Protein AF-A0A9P0QS42-F1 (afdb_monomer_lite)

pLDDT: mean 79.2, std 12.6, range [43.84, 91.0]

Sequence (79 aa):
MSSIIFKAPVTGLLAGLALPPLITKLLLQPAIIQSKYDEIDSLKHEVDYAGWKVRTMEEGYGLQEAEVYVPSSYHEGHH

Secondary structure (DSSP, 8-state):
--SSTTHHHHHHHHHHHHHHHHHIIIIIHHHHHHHHHHHHHHHHHHHHHHHHHHHHHHHHTT--TTTS---THHHHT--

Foldseek 3Di:
DPDPVVPVVVVVVVCVVPVVVVCCVPPVVVVVVVVVVVVVVVVLVVQQVVLVVQQVVCVVVVHDPVPGRDGPVNVVVVD

Organism: NCBI:txid45579

Radius of gyration: 27.73 Å; chains: 1; bounding box: 71×17×64 Å

Structure (mmCIF, N/CA/C/O backbone):
data_AF-A0A9P0QS42-F1
#
_entry.id   AF-A0A9P0QS42-F1
#
loop_
_atom_site.group_PDB
_atom_site.id
_atom_site.type_symbol
_atom_site.label_atom_id
_atom_site.label_alt_id
_atom_site.label_comp_id
_atom_site.label_asym_id
_atom_site.label_entity_id
_atom_site.label_seq_id
_atom_site.pdbx_PDB_ins_code
_atom_site.Cartn_x
_atom_site.Cartn_y
_atom_site.Cartn_z
_atom_site.occupancy
_atom_site.B_iso_or_equiv
_atom_site.auth_seq_id
_atom_site.auth_comp_id
_atom_site.auth_asym_id
_atom_site.auth_atom_id
_atom_site.pdbx_PDB_model_num
ATOM 1 N N . MET A 1 1 ? 43.161 -8.442 -37.631 1.00 44.12 1 MET A N 1
ATOM 2 C CA . MET A 1 1 ? 42.501 -8.638 -36.319 1.00 44.12 1 MET A CA 1
ATOM 3 C C . MET A 1 1 ? 42.065 -7.282 -35.751 1.00 44.12 1 MET A C 1
ATOM 5 O O . MET A 1 1 ? 42.770 -6.731 -34.926 1.00 44.12 1 MET A O 1
ATOM 9 N N . SER A 1 2 ? 40.956 -6.694 -36.225 1.00 51.12 2 SER A N 1
ATOM 10 C CA . SER A 1 2 ? 40.492 -5.364 -35.756 1.00 51.12 2 SER A CA 1
ATOM 11 C C . SER A 1 2 ? 38.959 -5.216 -35.775 1.00 51.12 2 SER A C 1
ATOM 13 O O . SER A 1 2 ? 38.419 -4.162 -36.078 1.00 51.1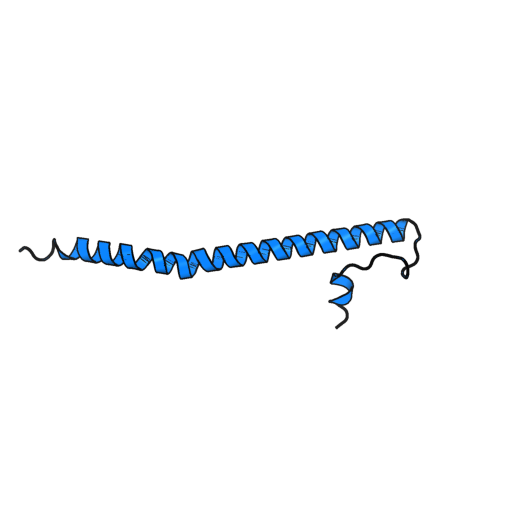2 2 SER A O 1
ATOM 15 N N . SER A 1 3 ? 38.215 -6.296 -35.516 1.00 54.72 3 SER A N 1
ATOM 16 C CA . SER A 1 3 ? 36.737 -6.259 -35.492 1.00 54.72 3 SER A CA 1
ATOM 17 C C . SER A 1 3 ? 36.131 -6.613 -34.133 1.00 54.72 3 SER A C 1
ATOM 19 O O . SER A 1 3 ? 34.929 -6.453 -33.936 1.00 54.72 3 SER A O 1
ATOM 21 N N . ILE A 1 4 ? 36.948 -7.076 -33.183 1.00 55.38 4 ILE A N 1
ATOM 22 C CA . ILE A 1 4 ? 36.481 -7.532 -31.866 1.00 55.38 4 ILE A CA 1
ATOM 23 C C . ILE A 1 4 ? 36.401 -6.357 -30.874 1.00 55.38 4 ILE A C 1
ATOM 25 O O . ILE A 1 4 ? 35.512 -6.327 -30.031 1.00 55.38 4 ILE A O 1
ATOM 29 N N . ILE A 1 5 ? 37.247 -5.332 -31.037 1.00 56.00 5 ILE A N 1
ATOM 30 C CA . ILE A 1 5 ? 37.329 -4.190 -30.108 1.00 56.00 5 ILE A CA 1
ATOM 31 C C . ILE A 1 5 ? 36.152 -3.208 -30.289 1.00 56.00 5 ILE A C 1
ATOM 33 O O . ILE A 1 5 ? 35.699 -2.611 -29.321 1.00 56.00 5 ILE A O 1
ATOM 37 N N . PHE A 1 6 ? 35.578 -3.094 -31.494 1.00 52.66 6 PHE A N 1
ATOM 38 C CA . PHE A 1 6 ? 34.450 -2.185 -31.768 1.00 52.66 6 PHE A CA 1
ATOM 39 C C . PHE A 1 6 ? 33.064 -2.742 -31.401 1.00 52.66 6 PHE A C 1
ATOM 41 O O . PHE A 1 6 ? 32.118 -1.969 -31.274 1.00 52.66 6 PHE A O 1
ATOM 48 N N . LYS A 1 7 ? 32.910 -4.060 -31.207 1.00 55.81 7 LYS A N 1
ATOM 49 C CA . LYS A 1 7 ? 31.599 -4.662 -30.894 1.00 55.81 7 LYS A CA 1
ATOM 50 C C . LYS A 1 7 ? 31.170 -4.439 -29.441 1.00 55.81 7 LYS A C 1
ATOM 52 O O . LYS A 1 7 ? 30.014 -4.107 -29.207 1.00 55.81 7 LYS A O 1
ATOM 57 N N . ALA A 1 8 ? 32.098 -4.558 -28.491 1.00 60.44 8 ALA A N 1
ATOM 58 C CA . ALA A 1 8 ? 31.833 -4.401 -27.059 1.00 60.44 8 ALA A CA 1
ATOM 59 C C . ALA A 1 8 ? 31.291 -3.010 -26.636 1.00 60.44 8 ALA A C 1
ATOM 61 O O . ALA A 1 8 ? 30.315 -2.967 -25.880 1.00 60.44 8 ALA A O 1
ATOM 62 N N . PRO A 1 9 ? 31.838 -1.868 -27.111 1.00 66.12 9 PRO A N 1
ATOM 63 C CA . PRO A 1 9 ? 31.328 -0.553 -26.718 1.00 66.12 9 PRO A CA 1
ATOM 64 C C . PRO A 1 9 ? 29.941 -0.266 -27.299 1.00 66.12 9 PRO A C 1
ATOM 66 O O . PRO A 1 9 ? 29.106 0.304 -26.606 1.00 66.12 9 PRO A O 1
ATOM 69 N N . VAL A 1 10 ? 29.651 -0.712 -28.526 1.00 72.88 10 VAL A N 1
ATOM 70 C CA . VAL A 1 10 ? 28.336 -0.514 -29.162 1.00 72.88 10 VAL A CA 1
ATOM 71 C C . VAL A 1 10 ? 27.254 -1.316 -28.441 1.00 72.88 10 VAL A C 1
ATOM 73 O O . VAL A 1 10 ? 26.178 -0.787 -28.169 1.00 72.88 10 VAL A O 1
ATOM 76 N N . THR A 1 11 ? 27.540 -2.562 -28.054 1.00 72.25 11 THR A N 1
ATOM 77 C CA . THR A 1 11 ? 26.606 -3.358 -27.244 1.00 72.25 11 THR A CA 1
ATOM 78 C C . THR A 1 11 ? 26.393 -2.764 -25.854 1.00 72.25 11 THR A C 1
ATOM 80 O O . THR A 1 11 ? 25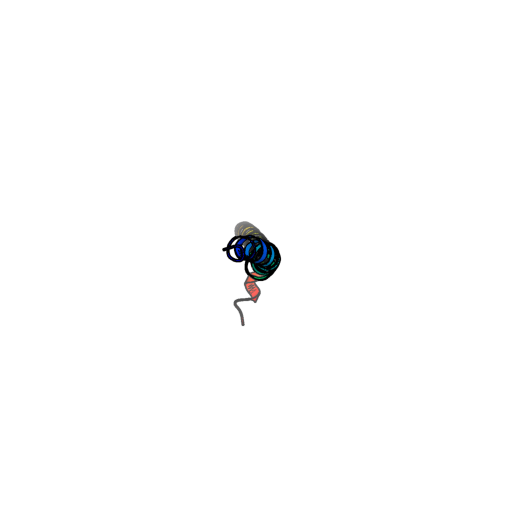.268 -2.781 -25.364 1.00 72.25 11 THR A O 1
ATOM 83 N N . GLY A 1 12 ? 27.433 -2.188 -25.239 1.00 75.75 12 GLY A N 1
ATOM 84 C CA . GLY A 1 12 ? 27.316 -1.485 -23.958 1.00 75.75 12 GLY A CA 1
ATOM 85 C C . GLY A 1 12 ? 26.467 -0.215 -24.052 1.00 75.75 12 GLY A C 1
ATOM 86 O O . GLY A 1 12 ? 25.645 0.037 -23.177 1.00 75.75 12 GLY A O 1
ATOM 87 N N . LEU A 1 13 ? 26.600 0.545 -25.142 1.00 79.81 13 LEU A N 1
ATOM 88 C CA . LEU A 1 13 ? 25.814 1.756 -25.395 1.00 79.81 13 LEU A CA 1
ATOM 89 C C . LEU A 1 13 ? 24.336 1.426 -25.650 1.00 79.81 13 LEU A C 1
ATOM 91 O O . LEU A 1 13 ? 23.452 2.059 -25.079 1.00 79.81 13 LEU A O 1
ATOM 95 N N . LEU A 1 14 ? 24.064 0.388 -26.448 1.00 79.62 14 LEU A N 1
ATOM 96 C CA . LEU A 1 14 ? 22.701 -0.092 -26.695 1.00 79.62 14 LEU A CA 1
ATOM 97 C C . LEU A 1 14 ? 22.055 -0.656 -25.426 1.00 79.62 14 LEU A C 1
ATOM 99 O O . LEU A 1 14 ? 20.900 -0.346 -25.145 1.00 79.62 14 LEU A O 1
ATOM 103 N N . ALA A 1 15 ? 22.797 -1.425 -24.626 1.00 79.44 15 ALA A N 1
ATOM 104 C CA . ALA A 1 15 ? 22.316 -1.903 -23.333 1.00 79.44 15 ALA A CA 1
ATOM 105 C C . ALA A 1 15 ? 22.056 -0.737 -22.366 1.00 79.44 15 ALA A C 1
ATOM 107 O O . ALA A 1 15 ? 21.014 -0.702 -21.719 1.00 79.44 15 ALA A O 1
ATOM 108 N N . GLY A 1 16 ? 22.947 0.257 -22.318 1.00 80.62 16 GLY A N 1
ATOM 109 C CA . GLY A 1 16 ? 22.786 1.464 -21.506 1.00 80.62 16 GLY A CA 1
ATOM 110 C C . GLY A 1 16 ? 21.620 2.361 -21.935 1.00 80.62 16 GLY A C 1
ATOM 111 O O . GLY A 1 16 ? 21.077 3.069 -21.098 1.00 80.62 16 GLY A O 1
ATOM 112 N N . LEU A 1 17 ? 21.193 2.312 -23.199 1.00 84.69 17 LEU A N 1
ATOM 113 C CA . LEU A 1 17 ? 19.994 3.006 -23.691 1.00 84.69 17 LEU A CA 1
ATOM 114 C C . LEU A 1 17 ? 18.708 2.201 -23.469 1.00 84.69 17 LEU A C 1
ATOM 116 O O . LEU A 1 17 ? 17.659 2.784 -23.209 1.00 84.69 17 LEU A O 1
ATOM 120 N N . ALA A 1 18 ? 18.776 0.873 -23.57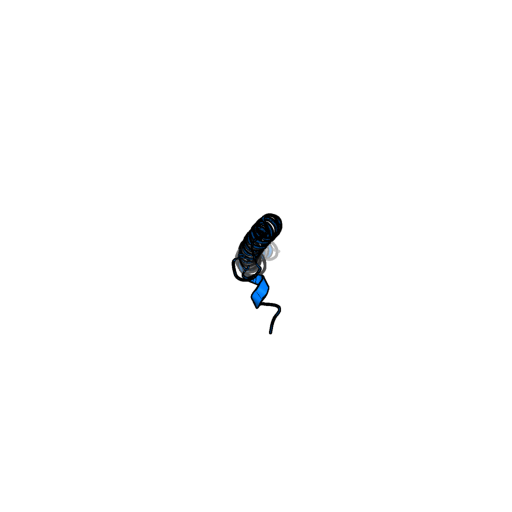5 1.00 84.75 18 ALA A N 1
ATOM 121 C CA . ALA A 1 18 ? 17.606 0.003 -23.489 1.00 84.75 18 ALA A CA 1
ATOM 122 C C . ALA A 1 18 ? 17.233 -0.373 -22.047 1.00 84.75 18 ALA A C 1
ATOM 124 O O . ALA A 1 18 ? 16.050 -0.475 -21.726 1.00 84.75 18 ALA A O 1
ATOM 125 N N . LEU A 1 19 ? 18.215 -0.568 -21.163 1.00 85.50 19 LEU A N 1
ATOM 126 C CA . LEU A 1 19 ? 17.971 -0.999 -19.784 1.00 85.50 19 LEU A CA 1
ATOM 127 C C . LEU A 1 19 ? 17.250 0.058 -18.932 1.00 85.50 19 LEU A C 1
ATOM 129 O O . LEU A 1 19 ? 16.287 -0.318 -18.265 1.00 85.50 19 LEU A O 1
ATOM 133 N N . PRO A 1 20 ? 17.616 1.358 -18.951 1.00 87.94 20 PRO A N 1
ATOM 134 C CA . PRO A 1 20 ? 16.933 2.359 -18.135 1.00 87.94 20 PRO A CA 1
ATOM 135 C C . PRO A 1 20 ? 15.418 2.459 -18.377 1.00 87.94 20 PRO A C 1
ATOM 137 O O . PRO A 1 20 ? 14.683 2.334 -17.400 1.00 87.94 20 PRO A O 1
ATOM 140 N N . PRO A 1 21 ? 14.894 2.600 -19.615 1.00 88.38 21 PRO A N 1
ATOM 141 C CA . PRO A 1 21 ? 13.448 2.685 -19.819 1.00 88.38 21 PRO A CA 1
ATOM 142 C C . PRO A 1 21 ? 12.719 1.390 -19.431 1.00 88.38 21 PRO A C 1
ATOM 144 O O . PRO A 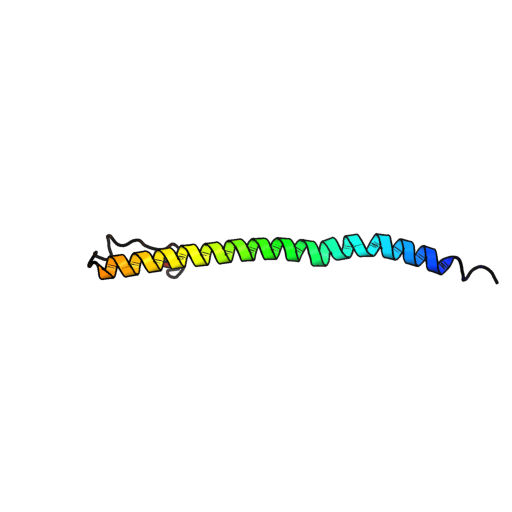1 21 ? 11.579 1.455 -18.969 1.00 88.38 21 PRO A O 1
ATOM 147 N N . LEU A 1 22 ? 13.364 0.226 -19.573 1.00 88.38 22 LEU A N 1
ATOM 148 C CA . LEU A 1 22 ? 12.807 -1.053 -19.123 1.00 88.38 22 LEU A CA 1
ATOM 149 C C . LEU A 1 22 ? 12.707 -1.115 -17.596 1.00 88.38 22 LEU A C 1
ATOM 151 O O . LEU A 1 22 ? 1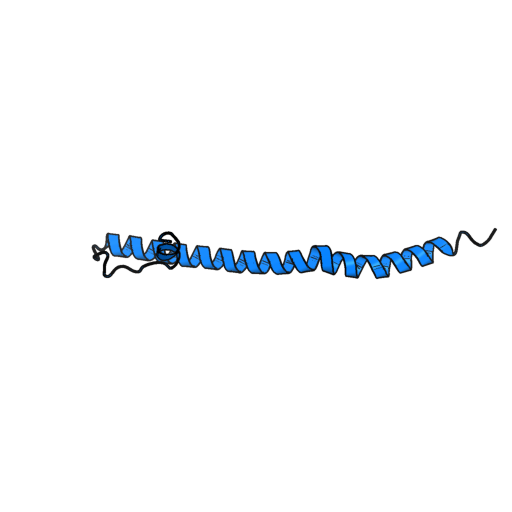1.644 -1.436 -17.072 1.00 88.38 22 LEU A O 1
ATOM 155 N N . ILE A 1 23 ? 13.772 -0.747 -16.881 1.00 87.94 23 ILE A N 1
ATOM 156 C CA . ILE A 1 23 ? 13.787 -0.686 -15.412 1.00 87.94 23 ILE A CA 1
ATOM 157 C C . ILE A 1 23 ? 12.745 0.318 -14.911 1.00 87.94 23 ILE A C 1
ATOM 159 O O . ILE A 1 23 ? 11.991 0.023 -13.982 1.00 87.94 23 ILE A O 1
ATOM 163 N N . THR A 1 24 ? 12.646 1.485 -15.551 1.00 89.62 24 THR A N 1
ATOM 164 C CA . THR A 1 24 ? 11.653 2.497 -15.184 1.00 89.62 24 THR A CA 1
ATOM 165 C C . THR A 1 24 ? 10.229 1.973 -15.322 1.00 89.62 24 THR A C 1
ATOM 167 O O . THR A 1 24 ? 9.445 2.121 -14.387 1.00 89.62 24 THR A O 1
ATOM 170 N N . LYS A 1 25 ? 9.888 1.330 -16.443 1.00 88.31 25 LYS A N 1
ATOM 171 C CA . LYS A 1 25 ? 8.523 0.838 -16.679 1.00 88.31 25 LYS A CA 1
ATOM 172 C C . LYS A 1 25 ? 8.163 -0.398 -15.863 1.00 88.31 25 LYS A C 1
ATOM 174 O O . LYS A 1 25 ? 7.018 -0.518 -15.444 1.00 88.31 25 LYS A O 1
ATOM 179 N N . LEU A 1 26 ? 9.101 -1.325 -15.682 1.00 90.75 26 LEU A N 1
ATOM 180 C CA . LEU A 1 26 ? 8.807 -2.629 -15.083 1.00 90.75 26 LEU A CA 1
ATOM 181 C C . LEU A 1 26 ? 8.983 -2.656 -13.567 1.00 90.75 26 LEU A C 1
ATOM 183 O O . LEU A 1 26 ? 8.376 -3.501 -12.920 1.00 90.75 26 LEU A O 1
ATOM 187 N N . LEU A 1 27 ? 9.799 -1.762 -13.003 1.00 89.75 27 LEU A N 1
ATOM 188 C CA . LEU A 1 27 ? 10.110 -1.768 -11.571 1.00 89.75 27 LEU A CA 1
ATOM 189 C C . LEU A 1 27 ? 9.710 -0.456 -10.896 1.00 89.75 27 LEU A C 1
ATOM 191 O O . LEU A 1 27 ? 8.894 -0.465 -9.981 1.00 89.75 27 LEU A O 1
ATOM 195 N N . LEU A 1 28 ? 10.243 0.680 -11.353 1.00 87.00 28 LEU A N 1
ATOM 196 C CA . LEU A 1 28 ? 10.051 1.960 -10.654 1.00 87.00 28 LEU A CA 1
ATOM 197 C C . LEU A 1 28 ? 8.605 2.457 -10.727 1.00 87.00 28 LEU A C 1
ATOM 199 O O . LEU A 1 28 ? 8.029 2.819 -9.707 1.00 87.00 28 LEU A O 1
ATOM 203 N N . GLN A 1 29 ? 8.009 2.467 -11.919 1.00 87.81 29 GLN A N 1
ATOM 204 C CA . GLN A 1 29 ? 6.638 2.928 -12.110 1.00 87.81 29 GLN A CA 1
ATOM 205 C C . GLN A 1 29 ? 5.615 2.116 -11.294 1.00 87.81 29 GLN A C 1
ATOM 207 O O . GLN A 1 29 ? 4.848 2.745 -10.564 1.00 87.81 29 GLN A O 1
ATOM 212 N N . PRO A 1 30 ? 5.583 0.767 -11.349 1.00 85.94 30 PRO A N 1
ATOM 213 C CA . PRO A 1 30 ? 4.652 0.005 -10.523 1.00 85.94 30 PRO A CA 1
ATOM 214 C C . PRO A 1 30 ? 4.933 0.174 -9.027 1.00 85.94 30 PRO A C 1
ATOM 216 O O . PRO A 1 30 ? 3.980 0.332 -8.275 1.00 85.94 30 PRO A O 1
ATOM 219 N N . ALA A 1 31 ? 6.199 0.240 -8.597 1.00 88.19 31 ALA A N 1
ATOM 220 C CA . ALA A 1 31 ? 6.533 0.448 -7.186 1.00 88.19 31 ALA A CA 1
ATOM 221 C C . ALA A 1 31 ? 6.035 1.802 -6.646 1.00 88.19 31 ALA A C 1
ATOM 223 O O . ALA A 1 31 ? 5.521 1.870 -5.534 1.00 88.19 31 ALA A O 1
ATOM 224 N N . ILE A 1 32 ? 6.149 2.879 -7.432 1.00 87.62 32 ILE A N 1
ATOM 225 C CA . ILE A 1 32 ? 5.650 4.211 -7.049 1.00 87.62 32 ILE A CA 1
ATOM 226 C C . ILE A 1 32 ? 4.120 4.238 -7.013 1.00 87.62 32 ILE A C 1
ATOM 228 O O . ILE A 1 32 ? 3.525 4.861 -6.140 1.00 87.62 32 ILE A O 1
ATOM 232 N N . ILE A 1 33 ? 3.471 3.590 -7.979 1.00 86.94 33 ILE A N 1
ATOM 233 C CA . ILE A 1 33 ? 2.010 3.511 -8.010 1.00 86.94 33 ILE A CA 1
ATOM 234 C C . ILE A 1 33 ? 1.508 2.713 -6.802 1.00 86.94 33 ILE A C 1
ATOM 236 O O . ILE A 1 33 ? 0.591 3.160 -6.119 1.00 86.94 33 ILE A O 1
ATOM 240 N N . GLN A 1 34 ? 2.133 1.572 -6.512 1.00 85.31 34 GLN A N 1
ATOM 241 C CA . GLN A 1 34 ? 1.780 0.734 -5.373 1.00 85.31 34 GLN A CA 1
ATOM 242 C C . GLN A 1 34 ? 1.979 1.470 -4.050 1.00 85.31 34 GLN A C 1
ATOM 244 O O . GLN A 1 34 ? 1.050 1.504 -3.255 1.00 85.31 34 GLN A O 1
ATOM 249 N N . SER A 1 35 ? 3.102 2.170 -3.857 1.00 86.75 35 SER A N 1
ATOM 250 C CA . SER A 1 35 ? 3.324 2.925 -2.617 1.00 86.75 35 SER A CA 1
ATOM 251 C C . SER A 1 35 ? 2.272 4.010 -2.376 1.00 86.75 35 SER A C 1
ATOM 253 O O . SER A 1 35 ? 1.933 4.293 -1.230 1.00 86.75 35 SER A O 1
ATOM 255 N N . LYS A 1 36 ? 1.709 4.595 -3.442 1.00 83.81 36 LYS A N 1
ATOM 256 C CA . LYS A 1 36 ? 0.589 5.536 -3.332 1.00 83.81 36 LYS A CA 1
ATOM 257 C C . LYS A 1 36 ? -0.728 4.869 -2.971 1.00 83.81 36 LYS A C 1
ATOM 259 O O . LYS A 1 36 ? -1.496 5.456 -2.213 1.00 83.81 36 LYS A O 1
ATOM 264 N N . TYR A 1 37 ? -0.988 3.669 -3.477 1.00 86.50 37 TYR A N 1
ATOM 265 C CA . TYR A 1 37 ? -2.145 2.895 -3.034 1.00 86.50 37 TYR A CA 1
ATOM 266 C C . TYR A 1 37 ? -2.003 2.456 -1.577 1.00 86.50 37 TYR A C 1
ATOM 268 O O . TYR A 1 37 ? -2.954 2.628 -0.823 1.00 86.50 37 TYR A O 1
ATOM 276 N N . ASP A 1 38 ? -0.822 1.993 -1.171 1.00 88.94 38 ASP A N 1
ATOM 277 C CA . ASP A 1 38 ? -0.539 1.576 0.205 1.00 88.94 38 ASP A CA 1
ATOM 278 C C . ASP A 1 38 ? -0.704 2.749 1.192 1.00 88.94 38 ASP A C 1
ATOM 280 O O . ASP A 1 38 ? -1.268 2.587 2.270 1.00 88.94 38 ASP A O 1
ATOM 284 N N . GLU A 1 39 ? -0.271 3.958 0.810 1.00 88.75 39 GLU A N 1
ATOM 285 C CA . GLU A 1 39 ? -0.463 5.184 1.601 1.00 88.75 39 GLU A CA 1
ATOM 286 C C . GLU A 1 39 ? -1.953 5.513 1.787 1.00 88.75 39 GLU A C 1
ATOM 288 O O . GLU A 1 39 ? -2.399 5.805 2.897 1.00 88.75 39 GLU A O 1
ATOM 293 N N . ILE A 1 40 ? -2.741 5.433 0.710 1.00 88.12 40 ILE A N 1
ATOM 294 C CA . ILE A 1 40 ? -4.190 5.664 0.769 1.00 88.12 40 ILE A CA 1
ATOM 295 C C . ILE A 1 40 ? -4.874 4.597 1.628 1.00 88.12 40 ILE A C 1
ATOM 297 O O . ILE A 1 40 ? -5.772 4.928 2.401 1.00 88.12 40 ILE A O 1
ATOM 301 N N . ASP A 1 41 ? -4.470 3.336 1.503 1.00 87.69 41 ASP A N 1
ATOM 302 C CA . ASP A 1 41 ? -5.041 2.229 2.271 1.00 87.69 41 ASP A CA 1
ATOM 303 C C . ASP A 1 41 ? -4.731 2.362 3.768 1.00 87.69 41 ASP A C 1
ATOM 305 O O . ASP A 1 41 ? -5.625 2.250 4.607 1.00 87.69 41 ASP A O 1
ATOM 309 N N . SER A 1 42 ? -3.497 2.743 4.105 1.00 89.88 42 SER A N 1
ATOM 310 C CA . SER A 1 42 ? -3.104 3.064 5.480 1.00 89.88 42 SER A CA 1
ATOM 311 C C . SER A 1 42 ? -3.940 4.209 6.054 1.00 89.88 42 SER A C 1
ATOM 313 O O . SER A 1 42 ? -4.444 4.105 7.170 1.00 89.88 42 SER A O 1
ATOM 315 N N . LEU A 1 43 ? -4.141 5.289 5.292 1.00 89.62 43 LEU A N 1
ATOM 316 C CA . LEU A 1 43 ? -4.967 6.419 5.730 1.00 89.62 43 LEU A CA 1
ATOM 317 C C . LEU A 1 43 ? -6.428 6.018 5.950 1.00 89.62 43 LEU A C 1
ATOM 319 O O . LEU A 1 43 ? -7.034 6.439 6.935 1.00 89.62 43 LEU A O 1
ATOM 323 N N . LYS A 1 44 ? -7.001 5.192 5.066 1.00 88.00 44 LYS A N 1
ATOM 324 C CA . LYS A 1 44 ? -8.351 4.642 5.260 1.00 88.00 44 LYS A CA 1
ATOM 325 C C . LYS A 1 44 ? -8.435 3.848 6.557 1.00 88.00 44 LYS A C 1
ATOM 327 O O . LYS A 1 44 ? -9.341 4.085 7.352 1.00 88.00 44 LYS A O 1
ATOM 332 N N . HIS A 1 45 ? -7.461 2.971 6.795 1.00 89.81 45 HIS A N 1
ATOM 333 C CA . HIS A 1 45 ? -7.399 2.166 8.008 1.00 89.81 45 HIS A CA 1
ATOM 334 C C . HIS A 1 45 ? -7.317 3.028 9.276 1.00 89.81 45 HIS A C 1
ATOM 336 O O . HIS A 1 45 ? -8.028 2.772 10.247 1.00 89.81 45 HIS A O 1
ATOM 342 N N . GLU A 1 46 ? -6.495 4.079 9.272 1.00 90.69 46 GLU A N 1
ATOM 343 C CA . GLU A 1 46 ? -6.378 5.007 10.402 1.00 90.69 46 GLU A CA 1
ATOM 344 C C . GLU A 1 46 ? -7.678 5.775 10.671 1.00 90.69 46 GLU A C 1
ATOM 346 O O . GLU A 1 46 ? -8.077 5.931 11.829 1.00 90.69 46 GLU A O 1
ATOM 351 N N . VAL A 1 47 ? -8.357 6.232 9.616 1.00 89.06 47 VAL A N 1
ATOM 352 C CA . VAL A 1 47 ? -9.641 6.937 9.729 1.00 89.06 47 VAL A CA 1
ATOM 353 C C . VAL A 1 47 ? -10.730 6.010 10.264 1.00 89.06 47 VAL A C 1
ATOM 355 O O . VAL A 1 47 ? -11.462 6.398 11.177 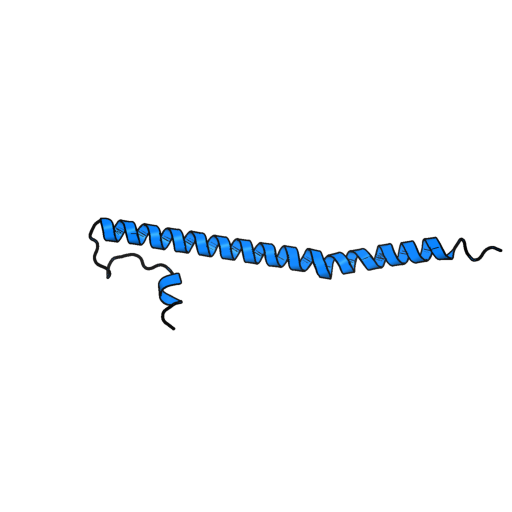1.00 89.06 47 VAL A O 1
ATOM 358 N N . ASP A 1 48 ? -10.818 4.781 9.757 1.00 90.12 48 ASP A N 1
ATOM 359 C CA . ASP A 1 48 ? -11.765 3.791 10.271 1.00 90.12 48 ASP A CA 1
ATOM 360 C C . ASP A 1 48 ? -11.474 3.456 11.737 1.00 90.12 48 ASP A C 1
ATOM 362 O O . ASP A 1 48 ? -12.388 3.464 12.565 1.00 90.12 48 ASP A O 1
ATOM 366 N N . TYR A 1 49 ? -10.206 3.236 12.094 1.00 91.00 49 TYR A N 1
ATOM 367 C CA . TYR A 1 49 ? -9.803 2.998 13.479 1.00 91.00 49 TYR A CA 1
ATOM 368 C C . TYR A 1 49 ? -10.201 4.159 14.400 1.00 91.00 49 TYR A C 1
ATOM 370 O O . TYR A 1 49 ? -10.741 3.939 15.488 1.00 91.00 49 TYR A O 1
ATOM 378 N N . ALA A 1 50 ? -9.979 5.404 13.970 1.00 89.50 50 ALA A N 1
ATOM 379 C CA . ALA A 1 50 ? -10.399 6.583 14.718 1.00 89.50 50 ALA A CA 1
ATOM 380 C C . ALA A 1 50 ? -11.926 6.633 14.891 1.00 89.50 50 ALA A C 1
ATOM 382 O O . ALA A 1 50 ? -12.401 6.910 15.994 1.00 89.50 50 ALA A O 1
ATOM 383 N N . GLY A 1 51 ? -12.689 6.300 13.847 1.00 87.88 51 GLY A N 1
ATOM 384 C CA . GLY A 1 51 ? -14.146 6.192 13.911 1.00 87.88 51 GLY A CA 1
ATOM 385 C C . GLY A 1 51 ? -14.616 5.173 14.951 1.00 87.88 51 GLY A C 1
ATOM 386 O O . GLY A 1 51 ? -15.443 5.493 15.804 1.00 87.88 51 GLY A O 1
ATOM 387 N N . TRP A 1 52 ? -14.048 3.965 14.931 1.00 88.81 52 TRP A N 1
ATOM 388 C CA . TRP A 1 52 ? -14.354 2.910 15.906 1.00 88.81 52 TRP A CA 1
ATOM 389 C C . TRP A 1 52 ? -13.985 3.302 17.336 1.00 88.81 52 TRP A C 1
ATOM 391 O O . TRP A 1 52 ? -14.696 2.972 18.291 1.00 88.81 52 TRP A O 1
ATOM 401 N N . LYS A 1 53 ? -12.891 4.048 17.494 1.00 90.69 53 LYS A N 1
ATOM 402 C CA . LYS A 1 53 ? -12.463 4.571 18.788 1.00 90.69 53 LYS A CA 1
ATOM 403 C C . LYS A 1 53 ? -13.450 5.599 19.341 1.00 90.69 53 LYS A C 1
ATOM 405 O O . LYS A 1 53 ? -13.779 5.518 20.522 1.00 90.69 53 LYS A O 1
ATOM 410 N N . VAL A 1 54 ? -13.920 6.539 18.518 1.00 88.12 54 VAL A N 1
ATOM 411 C CA . VAL A 1 54 ? -14.935 7.532 18.923 1.00 88.12 54 VAL A CA 1
ATOM 412 C C . VAL A 1 54 ? -16.225 6.829 19.324 1.00 88.12 54 VAL A C 1
ATOM 414 O O . VAL A 1 54 ? -16.710 7.053 20.428 1.00 88.12 54 VAL A O 1
ATOM 417 N N . ARG A 1 55 ? -16.696 5.890 18.501 1.00 86.12 55 ARG A N 1
ATOM 418 C CA . ARG A 1 55 ? -17.860 5.052 18.803 1.00 86.12 55 ARG A CA 1
ATOM 419 C C . ARG A 1 55 ? -17.753 4.356 20.161 1.00 86.12 55 ARG A C 1
ATOM 421 O O . ARG A 1 55 ? -18.643 4.485 20.990 1.00 86.12 55 ARG A O 1
ATOM 428 N N . THR A 1 56 ? -16.635 3.679 20.421 1.00 86.56 56 THR A N 1
ATOM 429 C CA . THR A 1 56 ? -16.401 3.001 21.710 1.00 86.56 56 THR A CA 1
ATOM 430 C C . THR A 1 56 ? -16.452 3.980 22.891 1.00 86.56 56 THR A C 1
ATOM 432 O O . THR A 1 56 ? -16.930 3.635 23.971 1.00 86.56 56 THR A O 1
ATOM 435 N N . MET A 1 57 ? -15.954 5.210 22.714 1.00 88.12 57 MET A N 1
ATOM 436 C CA . MET A 1 57 ? -16.041 6.239 23.755 1.00 88.12 57 MET A CA 1
ATOM 437 C C . MET A 1 57 ? -17.484 6.685 23.978 1.00 88.12 57 MET A C 1
ATOM 439 O O . MET A 1 57 ? -17.912 6.762 25.125 1.00 88.12 57 MET A O 1
ATOM 443 N N . GLU A 1 58 ? -18.229 6.954 22.908 1.00 85.00 58 GLU A N 1
ATOM 444 C CA . GLU A 1 58 ? -19.636 7.366 22.954 1.00 85.00 58 GLU A CA 1
ATOM 445 C C . GLU A 1 58 ? -20.523 6.311 23.629 1.00 85.00 58 GLU A C 1
ATOM 447 O O . GLU A 1 58 ? -21.308 6.640 24.522 1.00 85.00 58 GLU A O 1
ATOM 452 N N . GLU A 1 59 ? -20.323 5.036 23.294 1.00 85.38 59 GLU A N 1
ATOM 453 C CA . GLU A 1 59 ? -20.969 3.900 23.962 1.00 85.38 59 GLU A CA 1
ATOM 454 C C . GLU A 1 59 ? -20.594 3.840 25.454 1.00 85.38 59 GLU A C 1
ATOM 456 O O . GLU A 1 59 ? -21.454 3.632 26.312 1.00 85.38 59 GLU A O 1
ATOM 461 N N . GLY A 1 60 ? -19.328 4.108 25.797 1.00 84.75 60 GLY A N 1
ATOM 462 C CA . GLY A 1 60 ? -18.862 4.209 27.185 1.00 84.75 60 GLY A CA 1
ATOM 463 C C . GLY A 1 60 ? -19.470 5.378 27.972 1.00 84.75 60 GLY A C 1
ATOM 464 O O . GLY A 1 60 ? -19.602 5.290 29.194 1.00 84.75 60 GLY A O 1
ATOM 465 N N . TYR A 1 61 ? -19.883 6.450 27.291 1.00 85.25 61 TYR A N 1
ATOM 466 C CA . TYR A 1 61 ? -20.639 7.563 27.877 1.00 85.25 61 TYR A CA 1
ATOM 467 C C . TYR A 1 61 ? -22.145 7.278 27.997 1.00 85.25 61 TYR A C 1
ATOM 469 O O . TYR A 1 61 ? -22.867 8.082 28.589 1.00 85.25 61 TYR A O 1
ATOM 477 N N . GLY A 1 62 ? -22.620 6.133 27.497 1.00 81.56 62 GLY A N 1
ATOM 478 C CA . GLY A 1 62 ? -24.020 5.717 27.574 1.00 81.56 62 GLY A CA 1
ATOM 479 C C . GLY A 1 62 ? -24.909 6.289 26.468 1.00 81.56 62 GLY A C 1
ATOM 480 O O . GLY A 1 62 ? -26.131 6.304 26.636 1.00 81.56 62 GLY A O 1
ATOM 481 N N . LEU A 1 63 ? -24.325 6.764 25.360 1.00 81.81 63 LEU A N 1
ATOM 482 C CA . LEU A 1 63 ? -25.088 7.152 24.171 1.00 81.81 63 LEU A CA 1
ATOM 483 C C . LEU A 1 63 ? -25.730 5.912 23.532 1.00 81.81 63 LEU A C 1
ATOM 485 O O . LEU A 1 63 ? -25.141 4.831 23.500 1.00 81.81 63 LEU A O 1
ATOM 489 N N . GLN A 1 64 ? -26.969 6.057 23.060 1.00 73.19 64 GLN A N 1
ATOM 490 C CA . GLN A 1 64 ? -27.715 4.960 22.438 1.00 73.19 64 GLN A CA 1
ATOM 491 C C . GLN A 1 64 ? -27.230 4.744 21.002 1.00 73.19 64 GLN A C 1
ATOM 493 O O . GLN A 1 64 ? -26.906 5.710 20.322 1.00 73.19 64 GLN A O 1
ATOM 498 N N . GLU A 1 65 ? -27.239 3.501 20.508 1.00 68.00 65 GLU A N 1
ATOM 499 C CA . GLU A 1 65 ? -26.696 3.120 19.187 1.00 68.00 65 GLU A CA 1
ATOM 500 C C . GLU A 1 65 ? -27.201 3.970 18.003 1.00 68.00 65 GLU A C 1
ATOM 502 O O . GLU A 1 65 ? -26.508 4.080 16.997 1.00 68.00 65 GLU A O 1
ATOM 507 N N . ALA A 1 66 ? -28.382 4.589 18.115 1.00 69.44 66 ALA A N 1
ATOM 508 C CA . ALA A 1 66 ? -28.943 5.485 17.100 1.00 69.44 66 ALA A CA 1
ATOM 509 C C . ALA A 1 66 ? -28.269 6.874 17.034 1.00 69.44 66 ALA A C 1
ATOM 511 O O . ALA A 1 66 ? -28.412 7.571 16.031 1.00 69.44 66 ALA A O 1
ATOM 512 N N . GLU A 1 67 ? -27.563 7.280 18.091 1.00 68.56 67 GLU A N 1
ATOM 513 C CA . GLU A 1 67 ? -26.861 8.567 18.219 1.00 68.56 67 GLU A CA 1
ATOM 514 C C . GLU A 1 67 ? -25.335 8.423 18.100 1.00 68.56 67 GLU A C 1
ATOM 516 O O . GLU A 1 67 ? -24.626 9.424 18.020 1.00 68.56 67 GLU A O 1
ATOM 521 N N . VAL A 1 68 ? -24.832 7.187 18.081 1.00 76.88 68 VAL A N 1
ATOM 522 C CA . VAL A 1 68 ? -23.403 6.868 18.026 1.00 76.88 68 VAL A CA 1
ATOM 523 C C . VAL A 1 68 ? -22.872 7.008 16.600 1.00 76.88 68 VAL A C 1
ATOM 525 O O . VAL A 1 68 ? -23.511 6.589 15.630 1.00 76.88 68 VAL A O 1
ATOM 528 N N . TYR A 1 69 ? -21.667 7.559 16.460 1.00 76.81 69 TYR A N 1
ATOM 529 C CA . TYR A 1 69 ? -20.983 7.661 15.176 1.00 76.81 69 TYR A CA 1
ATOM 530 C C . TYR A 1 69 ? -20.766 6.279 14.540 1.00 76.81 69 TYR A C 1
ATOM 532 O O . TYR A 1 69 ? -20.284 5.342 15.178 1.00 76.81 69 TYR A O 1
ATOM 540 N N . VAL A 1 70 ? -21.066 6.149 13.245 1.00 78.94 70 VAL A N 1
ATOM 541 C CA . VAL A 1 70 ? -20.900 4.894 12.499 1.00 78.94 70 VAL A CA 1
ATOM 542 C C . VAL A 1 70 ? -19.733 5.022 11.511 1.00 78.94 70 VAL A C 1
ATOM 544 O O . VAL A 1 70 ? -19.826 5.812 10.569 1.00 78.94 70 VAL A O 1
ATOM 547 N N . PRO A 1 71 ? -18.639 4.255 11.688 1.00 79.81 71 PRO A N 1
ATOM 548 C CA . PRO A 1 71 ? -17.514 4.248 10.752 1.00 79.81 71 PRO A CA 1
ATOM 549 C C . PRO A 1 71 ? -17.912 3.751 9.358 1.00 79.81 71 PRO A C 1
ATOM 551 O O . PRO A 1 71 ? -18.836 2.948 9.211 1.00 79.81 71 PRO A O 1
ATOM 554 N N . SER A 1 72 ? -17.180 4.178 8.327 1.00 77.38 72 SER A N 1
ATOM 555 C CA . SER A 1 72 ? -17.404 3.763 6.932 1.00 77.38 72 SER A CA 1
ATOM 556 C C . SER A 1 72 ? -17.375 2.245 6.759 1.00 77.38 72 SER A C 1
ATOM 558 O O . SER A 1 72 ? -18.283 1.679 6.148 1.00 77.38 72 SER A O 1
ATOM 560 N N . SER A 1 73 ? -16.402 1.588 7.391 1.00 79.00 73 SER A N 1
ATOM 561 C CA . SER A 1 73 ? -16.249 0.126 7.404 1.00 79.00 73 SER A CA 1
ATOM 562 C C . SER A 1 73 ? -17.454 -0.646 7.958 1.00 79.00 73 SER A C 1
ATOM 564 O O . SER A 1 73 ? -17.602 -1.829 7.660 1.00 79.00 73 SER A O 1
ATOM 566 N N . TYR A 1 74 ? -18.356 -0.011 8.717 1.00 72.62 74 TYR A N 1
ATOM 567 C CA . TYR A 1 74 ? -19.566 -0.670 9.221 1.00 72.62 74 TYR A CA 1
ATOM 568 C C . TYR A 1 74 ? -20.491 -1.128 8.084 1.00 72.62 74 TYR A C 1
ATOM 570 O O . TYR A 1 74 ? -21.115 -2.176 8.179 1.00 72.62 74 TYR A O 1
ATOM 578 N N . HIS A 1 75 ? -20.557 -0.375 6.985 1.00 72.81 75 HIS A N 1
ATOM 579 C CA . HIS A 1 75 ? -21.474 -0.661 5.878 1.00 72.81 75 HIS A CA 1
ATOM 580 C C . HIS A 1 75 ? -20.888 -1.650 4.861 1.00 72.81 75 HIS A C 1
ATOM 582 O O . HIS A 1 75 ? -21.635 -2.290 4.126 1.00 72.81 75 HIS A O 1
ATOM 588 N N . GLU A 1 76 ? -19.564 -1.817 4.836 1.00 66.94 76 GLU A N 1
ATOM 589 C CA . GLU A 1 76 ? -18.876 -2.699 3.886 1.00 66.94 76 GLU A CA 1
ATOM 590 C C . GLU A 1 76 ? -19.040 -4.194 4.227 1.00 66.94 76 GLU A C 1
ATOM 592 O O . GLU A 1 76 ? -18.921 -5.038 3.343 1.00 66.94 76 GLU A O 1
ATOM 597 N N . GLY A 1 77 ? -19.373 -4.533 5.479 1.00 57.06 77 GLY A N 1
ATOM 598 C CA . GLY A 1 77 ? -19.617 -5.910 5.938 1.00 57.06 77 GLY A CA 1
ATOM 599 C C . GLY A 1 77 ? -21.071 -6.399 5.845 1.00 57.06 77 GLY A C 1
ATOM 600 O O . GLY A 1 77 ? -21.348 -7.534 6.229 1.00 57.06 77 GLY A O 1
ATOM 601 N N . HIS A 1 78 ? -22.001 -5.562 5.370 1.00 45.97 78 HIS A N 1
ATOM 602 C CA . HIS A 1 78 ? -23.443 -5.858 5.314 1.00 45.97 78 HIS A CA 1
ATOM 603 C C . HIS A 1 78 ? -23.983 -6.095 3.889 1.00 45.97 78 HIS A C 1
ATOM 605 O O . HIS A 1 78 ? -25.187 -5.962 3.657 1.00 45.97 78 HIS A O 1
ATOM 611 N N . HIS A 1 79 ? -23.109 -6.468 2.951 1.00 43.84 79 HIS A N 1
ATOM 612 C CA . HIS A 1 79 ? -23.475 -6.906 1.600 1.00 43.84 79 HIS A CA 1
ATOM 613 C C . HIS A 1 79 ? -23.438 -8.427 1.443 1.00 43.84 79 HIS A C 1
ATOM 615 O O . HIS A 1 79 ? -22.486 -9.057 1.954 1.00 43.84 79 HIS A O 1
#